Protein AF-A0AAD4QXR2-F1 (afdb_monomer)

pLDDT: mean 77.43, std 17.31, range [35.91, 97.06]

Secondary structure (DSSP, 8-state):
-----TTSS-SSS-HHHH-GGGSSSEEEEEEEEEEEEEEEEEEEEEESSTTSS-EEEEEEEEEEEEEEEEEE-TTS-EEEEEEEEEEEEEEEEEEEEETTSTT---EEEEEE--TTSPPPPPPS---HHHHHHHHHTS------THHHHHHHHHHHHHHHT-

Structure (mmCIF, N/CA/C/O backbone):
data_AF-A0AAD4QXR2-F1
#
_entry.id   AF-A0AAD4QXR2-F1
#
loop_
_atom_site.group_PDB
_atom_site.id
_atom_site.type_symbol
_atom_site.label_atom_id
_atom_site.label_alt_id
_atom_site.label_comp_id
_atom_site.label_asym_id
_atom_site.label_entity_id
_atom_site.label_seq_id
_atom_site.pdbx_PDB_ins_code
_atom_site.Cartn_x
_atom_site.Cartn_y
_atom_site.Cartn_z
_atom_site.occupancy
_atom_site.B_iso_or_equiv
_atom_site.auth_seq_id
_atom_site.auth_comp_id
_atom_site.auth_asym_id
_atom_site.auth_atom_id
_atom_site.pdbx_PDB_model_num
ATOM 1 N N . MET A 1 1 ? -0.712 -12.892 18.707 1.00 38.28 1 MET A N 1
ATOM 2 C CA . MET A 1 1 ? -0.599 -11.500 18.218 1.00 38.28 1 MET A CA 1
ATOM 3 C C . MET A 1 1 ? 0.866 -11.083 18.188 1.00 38.28 1 MET A C 1
ATOM 5 O O . MET A 1 1 ? 1.497 -11.043 19.238 1.00 38.28 1 MET A O 1
ATOM 9 N N . LYS A 1 2 ? 1.442 -10.831 17.005 1.00 35.91 2 LYS A N 1
ATOM 10 C CA . LYS A 1 2 ? 2.807 -10.289 16.890 1.00 35.91 2 LYS A CA 1
ATOM 11 C C . LYS A 1 2 ? 2.723 -8.762 16.909 1.00 35.91 2 LYS A C 1
ATOM 13 O O . LYS A 1 2 ? 2.326 -8.159 15.920 1.00 35.91 2 LYS A O 1
ATOM 18 N N . ARG A 1 3 ? 3.094 -8.134 18.029 1.00 41.75 3 ARG A N 1
ATOM 19 C CA . ARG A 1 3 ? 3.330 -6.684 18.079 1.00 41.75 3 ARG A CA 1
ATOM 20 C C . ARG A 1 3 ? 4.619 -6.395 17.323 1.00 41.75 3 ARG A C 1
ATOM 22 O O . ARG A 1 3 ? 5.705 -6.609 17.855 1.00 41.75 3 ARG A O 1
ATOM 29 N N . ILE A 1 4 ? 4.502 -5.949 16.080 1.00 47.53 4 ILE A N 1
ATOM 30 C CA . ILE A 1 4 ? 5.667 -5.545 15.298 1.00 47.53 4 ILE A CA 1
A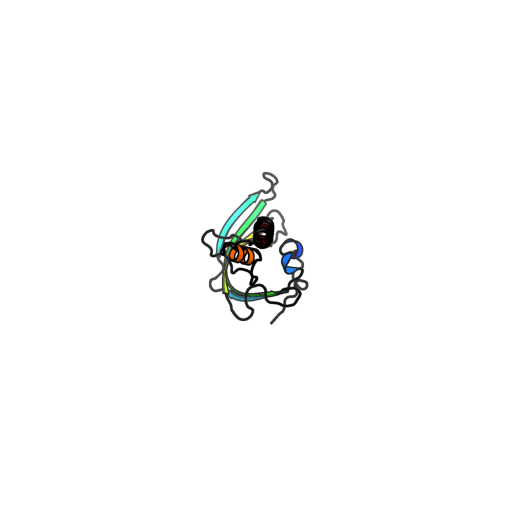TOM 31 C C . ILE A 1 4 ? 6.138 -4.205 15.863 1.00 47.53 4 ILE A C 1
ATOM 33 O O . ILE A 1 4 ? 5.584 -3.151 15.560 1.00 47.53 4 ILE A O 1
ATOM 37 N N . LYS A 1 5 ? 7.168 -4.231 16.713 1.00 43.41 5 LYS A N 1
ATOM 38 C CA . LYS A 1 5 ? 7.972 -3.029 16.933 1.00 43.41 5 LYS A CA 1
ATOM 39 C C . LYS A 1 5 ? 8.745 -2.804 15.640 1.00 43.41 5 LYS A C 1
ATOM 41 O O . LYS A 1 5 ? 9.495 -3.680 15.226 1.00 43.41 5 LYS A O 1
ATOM 46 N N . ALA A 1 6 ? 8.583 -1.630 15.035 1.00 46.25 6 ALA A N 1
ATOM 47 C CA . ALA A 1 6 ? 9.176 -1.207 13.759 1.00 46.25 6 ALA A CA 1
ATOM 48 C C . ALA A 1 6 ? 10.695 -1.467 13.585 1.00 46.25 6 ALA A C 1
ATOM 50 O O . ALA A 1 6 ? 11.220 -1.301 12.491 1.00 46.25 6 ALA A O 1
ATOM 51 N N . LYS A 1 7 ? 11.413 -1.868 14.642 1.00 42.94 7 LYS A N 1
ATOM 52 C CA . LYS A 1 7 ? 12.858 -2.113 14.643 1.00 42.94 7 LYS A CA 1
ATOM 53 C C . LYS A 1 7 ? 13.276 -3.541 14.269 1.00 42.94 7 LYS A C 1
ATOM 55 O O . LYS A 1 7 ? 14.409 -3.713 13.836 1.00 42.94 7 LYS A O 1
ATOM 60 N N . GLU A 1 8 ? 12.412 -4.547 14.393 1.00 41.16 8 GLU A N 1
ATOM 61 C CA . GLU A 1 8 ? 12.764 -5.942 14.073 1.00 41.16 8 GLU A CA 1
ATOM 62 C C . GLU A 1 8 ? 12.051 -6.400 12.794 1.00 41.16 8 GLU A C 1
ATOM 64 O O . GLU A 1 8 ? 10.870 -6.735 12.809 1.00 41.16 8 GLU A O 1
ATOM 69 N N . GLY A 1 9 ? 12.775 -6.400 11.668 1.00 41.72 9 GLY A N 1
ATOM 70 C CA . GLY A 1 9 ? 12.351 -7.068 10.426 1.00 41.72 9 GLY A CA 1
ATOM 71 C C . GLY A 1 9 ? 12.275 -6.195 9.170 1.00 41.72 9 GLY A C 1
ATOM 72 O O . GLY A 1 9 ? 12.198 -6.734 8.072 1.00 41.72 9 GLY A O 1
ATOM 73 N N . TYR A 1 10 ? 12.360 -4.869 9.296 1.00 50.88 10 TYR A N 1
ATOM 74 C CA . TYR A 1 10 ? 12.301 -3.930 8.169 1.00 50.88 10 TYR A CA 1
ATOM 75 C C . TYR A 1 10 ? 13.647 -3.219 7.971 1.00 50.88 10 TYR A C 1
ATOM 77 O O . TYR A 1 10 ? 13.745 -2.010 8.131 1.00 50.88 10 TYR A O 1
ATOM 85 N N . GLN A 1 11 ? 14.711 -3.960 7.646 1.00 47.38 11 GLN A N 1
ATOM 86 C CA . GLN A 1 11 ? 16.012 -3.338 7.336 1.00 47.38 11 GLN A CA 1
ATOM 87 C C . GLN A 1 11 ? 16.019 -2.593 5.986 1.00 47.38 11 GLN A C 1
ATOM 89 O O . GLN A 1 11 ? 16.864 -1.731 5.783 1.00 47.38 11 GLN A O 1
ATOM 94 N N . ASP A 1 12 ? 15.060 -2.878 5.097 1.00 47.19 12 ASP A N 1
ATOM 95 C CA . ASP A 1 12 ? 15.005 -2.321 3.732 1.00 47.19 12 ASP A CA 1
ATOM 96 C C . ASP A 1 12 ? 13.944 -1.214 3.555 1.00 47.19 12 ASP A C 1
ATOM 98 O O . ASP A 1 12 ? 13.939 -0.475 2.568 1.00 47.19 12 ASP A O 1
ATOM 102 N N . PHE A 1 13 ? 13.034 -1.067 4.524 1.00 54.00 13 PHE A N 1
ATOM 103 C CA . PHE A 1 13 ? 12.113 0.064 4.581 1.00 54.00 13 PHE A CA 1
ATOM 104 C C . PHE A 1 13 ? 12.697 1.092 5.538 1.00 54.00 13 PHE A C 1
ATOM 106 O O . PHE A 1 13 ? 12.634 0.918 6.752 1.00 54.00 13 PHE A O 1
ATOM 113 N N . ASP A 1 14 ? 13.226 2.189 4.999 1.00 54.72 14 ASP A N 1
ATOM 114 C CA . ASP A 1 14 ? 13.533 3.381 5.789 1.00 54.72 14 ASP A CA 1
ATOM 115 C C . ASP A 1 14 ? 12.215 4.000 6.295 1.00 54.72 14 ASP A C 1
ATOM 117 O O . ASP A 1 14 ? 11.654 4.943 5.723 1.00 54.72 14 ASP A O 1
ATOM 121 N N . LEU A 1 15 ? 11.666 3.383 7.344 1.00 53.41 15 LEU A N 1
ATOM 122 C CA . LEU A 1 15 ? 10.424 3.766 8.010 1.00 53.41 15 LEU A CA 1
ATOM 123 C C . LEU A 1 15 ? 10.515 5.198 8.534 1.00 53.41 15 LEU A C 1
ATOM 125 O O . LEU A 1 15 ? 9.509 5.897 8.552 1.00 53.41 15 LEU A O 1
ATOM 129 N N . LYS A 1 16 ? 11.721 5.664 8.876 1.00 53.00 16 LYS A N 1
ATOM 130 C CA . LYS A 1 16 ? 11.965 7.027 9.346 1.00 53.00 16 LYS A CA 1
ATOM 131 C C . LYS A 1 16 ? 11.729 8.056 8.243 1.00 53.00 16 LYS A C 1
ATOM 133 O O . LYS A 1 16 ? 11.100 9.081 8.489 1.00 53.00 16 LYS A O 1
ATOM 138 N N . LYS A 1 17 ? 12.183 7.773 7.019 1.00 60.81 17 LYS A N 1
ATOM 139 C CA . LYS A 1 17 ? 11.943 8.649 5.862 1.00 60.81 17 LYS A CA 1
ATOM 140 C C . LYS A 1 17 ? 10.503 8.580 5.356 1.00 60.81 17 LYS A C 1
ATOM 142 O O . LYS A 1 17 ? 9.970 9.592 4.913 1.00 60.81 17 LYS A O 1
ATOM 147 N N . ARG A 1 18 ? 9.885 7.394 5.372 1.00 58.84 18 ARG A N 1
ATOM 148 C CA . ARG A 1 18 ? 8.555 7.187 4.768 1.00 58.84 18 ARG A CA 1
ATOM 149 C C . ARG A 1 18 ? 7.382 7.428 5.727 1.00 58.84 18 ARG A C 1
ATOM 151 O O . ARG A 1 18 ? 6.308 7.774 5.253 1.00 58.84 18 ARG A O 1
ATOM 158 N N . TRP A 1 19 ? 7.569 7.240 7.033 1.00 63.81 19 TRP A N 1
ATOM 159 C CA . TRP A 1 19 ? 6.511 7.301 8.051 1.00 63.81 19 TRP A CA 1
ATOM 160 C C . TRP A 1 19 ? 7.016 7.947 9.357 1.00 63.81 19 TRP A C 1
ATOM 162 O O . TRP A 1 19 ? 7.055 7.286 10.400 1.00 63.81 19 TRP A O 1
ATOM 172 N N . PRO A 1 20 ? 7.386 9.243 9.332 1.00 64.94 20 PRO A N 1
ATOM 173 C CA . PRO A 1 20 ? 7.906 9.942 10.512 1.00 64.94 20 PRO A CA 1
ATOM 174 C C . PRO A 1 20 ? 6.914 9.939 11.689 1.00 64.94 20 PRO A C 1
ATOM 176 O O . PRO A 1 20 ? 7.317 9.884 12.848 1.00 64.94 20 PRO A O 1
ATOM 179 N N . ASP A 1 21 ? 5.609 9.895 11.407 1.00 58.44 21 ASP A N 1
ATOM 180 C CA . ASP A 1 21 ? 4.549 9.871 12.425 1.00 58.44 21 ASP A CA 1
ATOM 181 C C . ASP A 1 21 ? 4.542 8.587 13.274 1.00 58.44 21 ASP A C 1
ATOM 183 O O . ASP A 1 21 ? 4.030 8.575 14.395 1.00 58.44 21 ASP A O 1
ATOM 187 N N . VAL A 1 22 ? 5.137 7.504 12.767 1.00 64.25 22 VAL A N 1
ATOM 188 C CA . VAL A 1 22 ? 5.235 6.212 13.463 1.00 64.25 22 VAL A CA 1
ATOM 189 C C . VAL A 1 22 ? 6.480 6.143 14.354 1.00 64.25 22 VAL A C 1
ATOM 191 O O . VAL A 1 22 ? 6.557 5.273 15.214 1.00 64.25 22 VAL A O 1
ATOM 194 N N . GLU A 1 23 ? 7.430 7.079 14.230 1.00 68.38 23 GLU A N 1
ATOM 195 C CA . GLU A 1 23 ? 8.667 7.085 15.033 1.00 68.38 23 GLU A CA 1
ATOM 196 C C . GLU A 1 23 ? 8.376 7.153 16.540 1.00 68.38 23 GLU A C 1
ATOM 198 O O . GLU A 1 23 ? 9.063 6.538 17.355 1.00 68.38 23 GLU A O 1
ATOM 203 N N . ASN A 1 24 ? 7.319 7.879 16.897 1.00 73.94 24 ASN A N 1
ATOM 204 C CA . ASN A 1 24 ? 6.880 8.083 18.270 1.00 73.94 24 ASN A CA 1
ATOM 205 C C . ASN A 1 24 ? 5.665 7.209 18.641 1.00 73.94 24 ASN A C 1
ATOM 207 O O . ASN A 1 24 ? 5.360 7.040 19.817 1.00 73.94 24 ASN A O 1
ATOM 211 N N . GLY A 1 25 ? 4.949 6.664 17.662 1.00 77.81 25 GLY A N 1
ATOM 212 C CA . GLY A 1 25 ? 3.745 5.869 17.889 1.00 77.81 25 GLY A CA 1
ATOM 213 C C . GLY A 1 25 ? 4.007 4.366 17.925 1.00 77.81 25 GLY A C 1
ATOM 214 O O . GLY A 1 25 ? 5.101 3.882 17.648 1.00 77.81 25 GLY A O 1
ATOM 215 N N . THR A 1 26 ? 2.966 3.599 18.237 1.00 83.12 26 THR A N 1
ATOM 216 C CA . THR A 1 26 ? 2.944 2.154 17.959 1.00 83.12 26 THR A CA 1
ATOM 217 C C . THR A 1 26 ? 1.882 1.883 16.908 1.00 83.12 26 THR A C 1
ATOM 219 O O . THR A 1 26 ? 0.753 2.342 17.045 1.00 83.12 26 THR A O 1
ATOM 222 N N . VAL A 1 27 ? 2.230 1.128 15.868 1.00 86.31 27 VAL A N 1
ATOM 223 C CA . VAL A 1 27 ? 1.277 0.686 14.846 1.00 86.31 27 VAL A CA 1
ATOM 224 C C . VAL A 1 27 ? 1.096 -0.814 14.980 1.00 86.31 27 VAL A C 1
ATOM 226 O O . VAL A 1 27 ? 2.064 -1.574 14.941 1.00 86.31 27 VAL A O 1
ATOM 229 N N . VAL A 1 28 ? -0.152 -1.233 15.136 1.00 86.88 28 VAL A N 1
ATOM 230 C CA . VAL A 1 28 ? -0.559 -2.631 15.072 1.00 86.88 28 VAL A CA 1
ATOM 231 C C . VAL A 1 28 ? -1.338 -2.793 13.778 1.00 86.88 28 VAL A C 1
ATOM 233 O O . VAL A 1 28 ? -2.378 -2.167 13.589 1.00 86.88 28 VAL A O 1
ATOM 236 N N . CYS A 1 29 ? -0.796 -3.592 12.867 1.00 87.94 29 CYS A N 1
ATOM 237 C CA . CYS A 1 29 ? -1.445 -3.938 11.614 1.00 87.94 29 CYS A CA 1
ATOM 238 C C . CYS A 1 29 ? -1.446 -5.457 11.474 1.00 87.94 29 CYS A C 1
ATOM 240 O O . CYS A 1 29 ? -0.403 -6.098 11.624 1.00 87.94 29 CYS A O 1
ATOM 242 N N . GLU A 1 30 ? -2.614 -6.019 11.193 1.00 91.25 30 GLU A N 1
ATOM 243 C CA . GLU A 1 30 ? -2.793 -7.442 10.948 1.00 91.25 30 GLU A CA 1
ATOM 244 C C . GLU A 1 30 ? -3.572 -7.638 9.647 1.00 91.25 30 GLU A C 1
ATOM 246 O O . GLU A 1 30 ? -4.691 -7.148 9.481 1.00 91.25 30 GLU A O 1
ATOM 251 N N . LEU A 1 31 ? -2.971 -8.380 8.718 1.00 91.75 31 LEU A N 1
ATOM 252 C CA . LEU A 1 31 ? -3.650 -8.848 7.518 1.00 91.75 31 LEU A CA 1
ATOM 253 C C . LEU A 1 31 ? -4.479 -10.083 7.877 1.00 91.75 31 LEU A C 1
ATOM 255 O O . LEU A 1 31 ? -3.918 -11.080 8.325 1.00 91.75 31 LEU A O 1
ATOM 259 N N . GLN A 1 32 ? -5.791 -10.021 7.653 1.00 93.44 32 GLN A N 1
ATOM 260 C CA . GLN A 1 32 ? -6.693 -11.145 7.907 1.00 93.44 32 GLN A CA 1
ATOM 261 C C . GLN A 1 32 ? -6.725 -12.084 6.701 1.00 93.44 32 GLN A C 1
ATOM 263 O O . GLN A 1 32 ? -6.203 -13.194 6.745 1.00 93.44 32 GLN A O 1
ATOM 268 N N . HIS A 1 33 ? -7.301 -11.624 5.591 1.00 93.88 33 HIS A N 1
ATOM 269 C CA . HIS A 1 33 ? -7.327 -12.373 4.340 1.00 93.88 33 HIS A CA 1
ATOM 270 C C . HIS A 1 33 ? -7.487 -11.435 3.139 1.00 93.88 33 HIS A C 1
ATOM 272 O O . HIS A 1 33 ? -7.876 -10.271 3.266 1.00 93.88 33 HIS A O 1
ATOM 278 N N . PHE A 1 34 ? -7.216 -11.959 1.946 1.00 95.44 34 PHE A N 1
ATOM 279 C CA . PHE A 1 34 ? -7.567 -11.297 0.694 1.00 95.44 34 PHE A CA 1
ATOM 280 C C . PHE A 1 34 ? -9.017 -11.621 0.340 1.00 95.44 34 PHE A C 1
ATOM 282 O O . PHE A 1 34 ? -9.441 -12.771 0.446 1.00 95.44 34 PHE A O 1
ATOM 289 N N . LYS A 1 35 ? -9.797 -10.606 -0.029 1.00 95.38 35 LYS A N 1
ATOM 290 C CA . LYS A 1 35 ? -11.188 -10.781 -0.469 1.00 95.38 35 LYS A CA 1
ATOM 291 C C . LYS A 1 35 ? -11.248 -11.155 -1.946 1.00 95.38 35 LYS A C 1
ATOM 293 O O . LYS A 1 35 ? -12.071 -11.966 -2.351 1.00 95.38 35 LYS A O 1
ATOM 298 N N . GLU A 1 36 ? -10.325 -10.605 -2.726 1.00 94.75 36 GLU A N 1
ATOM 299 C CA . GLU A 1 36 ? -10.118 -10.936 -4.130 1.00 94.75 36 GLU A CA 1
ATOM 300 C C . GLU A 1 36 ? -8.620 -11.165 -4.376 1.00 94.75 36 GLU A C 1
ATOM 302 O O . GLU A 1 36 ? -7.789 -10.530 -3.718 1.00 94.75 36 GLU A O 1
ATOM 307 N N . PRO A 1 37 ? -8.241 -12.040 -5.325 1.00 96.06 37 PRO A N 1
ATOM 308 C CA . PRO A 1 37 ? -6.843 -12.192 -5.699 1.00 96.06 37 PRO A CA 1
ATOM 309 C C . PRO A 1 37 ? -6.306 -10.877 -6.271 1.00 96.06 37 PRO A C 1
ATOM 311 O O . PRO A 1 37 ? -6.979 -10.213 -7.064 1.00 96.06 37 PRO A O 1
ATOM 314 N N . SER A 1 38 ? -5.083 -10.514 -5.885 1.00 96.25 38 SER A N 1
ATOM 315 C CA . SER A 1 38 ? -4.406 -9.315 -6.379 1.00 96.25 38 SER A CA 1
ATOM 316 C C . SER A 1 38 ? -4.248 -9.363 -7.898 1.00 96.25 38 SER A C 1
ATOM 318 O O . SER A 1 38 ? -3.836 -10.382 -8.454 1.00 96.25 38 SER A O 1
ATOM 320 N N . ARG A 1 39 ? -4.561 -8.257 -8.581 1.00 96.38 39 ARG A N 1
ATOM 321 C CA . ARG A 1 39 ? -4.512 -8.173 -10.052 1.00 96.38 39 ARG A CA 1
ATOM 322 C C . ARG A 1 39 ? -3.599 -7.050 -10.501 1.00 96.38 39 ARG A C 1
ATOM 324 O O . ARG A 1 39 ? -3.648 -5.950 -9.954 1.00 96.38 39 ARG A O 1
ATOM 331 N N . VAL A 1 40 ? -2.807 -7.310 -11.533 1.00 97.00 40 VAL A N 1
ATOM 332 C CA . VAL A 1 40 ? -2.041 -6.263 -12.211 1.00 97.00 40 VAL A CA 1
ATOM 333 C C . VAL A 1 40 ? -3.011 -5.392 -13.003 1.00 97.00 40 VAL A C 1
ATOM 335 O O . VAL A 1 40 ? -3.825 -5.900 -13.769 1.00 97.00 40 VAL A O 1
ATOM 338 N N . VAL A 1 41 ? -2.945 -4.083 -12.782 1.00 95.38 41 VAL A N 1
ATOM 339 C CA . VAL A 1 41 ? -3.801 -3.092 -13.449 1.00 95.38 41 VAL A CA 1
ATOM 340 C C . VAL A 1 41 ? -3.062 -2.450 -14.611 1.00 95.38 41 VAL A C 1
ATOM 342 O O . VAL A 1 41 ? -3.624 -2.265 -15.684 1.00 95.38 41 VAL A O 1
ATOM 345 N N . SER A 1 42 ? -1.802 -2.082 -14.391 1.00 95.31 42 SER A N 1
ATOM 346 C CA . SER A 1 42 ? -0.990 -1.395 -15.386 1.00 95.31 42 SER A CA 1
ATOM 347 C C . SER A 1 42 ? 0.480 -1.706 -15.164 1.00 95.31 42 SER A C 1
ATOM 349 O O . SER A 1 42 ? 0.939 -1.797 -14.023 1.00 95.31 42 SER A O 1
ATOM 351 N N . VAL A 1 43 ? 1.203 -1.841 -16.268 1.00 96.25 43 VAL A N 1
ATOM 352 C CA . VAL A 1 43 ? 2.656 -1.962 -16.305 1.00 96.25 43 VAL A CA 1
ATOM 353 C C . VAL A 1 43 ? 3.172 -0.824 -17.167 1.00 96.25 43 VAL A C 1
ATOM 355 O O . VAL A 1 43 ? 2.657 -0.591 -18.261 1.00 96.25 43 VAL A O 1
ATOM 358 N N . ARG A 1 44 ? 4.156 -0.090 -16.658 1.00 94.38 44 ARG A N 1
ATOM 359 C CA . ARG A 1 44 ? 4.797 1.023 -17.356 1.00 94.38 44 ARG A CA 1
ATOM 360 C C . ARG A 1 44 ? 6.301 0.859 -17.264 1.00 94.38 44 ARG A C 1
ATOM 362 O O . ARG A 1 44 ? 6.811 0.516 -16.203 1.00 94.38 44 ARG A O 1
ATOM 369 N N . CYS A 1 45 ? 6.989 1.142 -18.357 1.00 93.19 45 CYS A N 1
ATOM 370 C CA . CYS A 1 45 ? 8.441 1.204 -18.401 1.00 93.19 45 CYS A CA 1
ATOM 371 C C . CYS A 1 45 ? 8.836 2.559 -18.972 1.00 93.19 45 CYS A C 1
ATOM 373 O O . CYS A 1 45 ? 8.218 3.019 -19.935 1.00 93.19 45 CYS A O 1
ATOM 375 N N . TYR A 1 46 ? 9.819 3.206 -18.361 1.00 91.56 46 TYR A N 1
ATOM 376 C CA . TYR A 1 46 ? 10.352 4.474 -18.841 1.00 91.56 46 TYR A CA 1
ATOM 377 C C . TYR A 1 46 ? 11.809 4.638 -18.406 1.00 91.56 46 TYR A C 1
ATOM 379 O O . TYR A 1 46 ? 12.219 4.110 -17.373 1.00 91.56 46 TYR A O 1
ATOM 387 N N . ASP A 1 47 ? 12.575 5.384 -19.197 1.00 91.31 47 ASP A N 1
ATOM 388 C CA . ASP A 1 47 ? 13.956 5.751 -18.879 1.00 91.31 47 ASP A CA 1
ATOM 389 C C . ASP A 1 47 ? 13.959 7.004 -17.996 1.00 91.31 47 ASP A C 1
ATOM 391 O O . ASP A 1 47 ? 13.309 8.007 -18.322 1.00 91.31 47 ASP A O 1
ATOM 395 N N . MET A 1 48 ? 14.644 6.949 -16.852 1.00 83.75 48 MET A N 1
ATOM 396 C CA . MET A 1 48 ? 14.701 8.075 -15.919 1.00 83.75 48 MET A CA 1
ATOM 397 C C . MET A 1 48 ? 16.085 8.211 -15.282 1.00 83.75 48 MET A C 1
ATOM 399 O O . MET A 1 48 ? 16.466 7.377 -14.455 1.00 83.75 48 MET A O 1
ATOM 403 N N . PRO A 1 49 ? 16.824 9.300 -15.573 1.00 85.25 49 PRO A N 1
ATOM 404 C CA . PRO A 1 49 ? 16.515 10.397 -16.507 1.00 85.25 49 PRO A CA 1
ATOM 405 C C . PRO A 1 49 ? 16.496 9.971 -17.996 1.00 85.25 49 PRO A C 1
ATOM 407 O O . PRO A 1 49 ? 17.073 8.942 -18.332 1.00 85.25 49 PRO A O 1
ATOM 410 N N . PRO A 1 50 ? 15.860 10.742 -18.902 1.00 86.25 50 PRO A N 1
ATOM 411 C CA . PRO A 1 50 ? 15.747 10.364 -20.313 1.00 86.25 50 PRO A CA 1
ATOM 412 C C . PRO A 1 50 ? 17.114 10.206 -20.996 1.00 86.25 50 PRO A C 1
ATOM 414 O O . PRO A 1 50 ? 18.008 11.025 -20.778 1.00 86.25 50 PRO A O 1
ATOM 417 N N . ASN A 1 51 ? 17.242 9.204 -21.870 1.00 86.44 51 ASN A N 1
ATOM 418 C CA . ASN A 1 51 ? 18.462 8.835 -22.601 1.00 86.44 51 ASN A CA 1
ATOM 419 C C . ASN A 1 51 ? 19.646 8.448 -21.700 1.00 86.44 51 ASN A C 1
ATOM 421 O O . ASN A 1 51 ? 20.803 8.556 -22.111 1.00 86.44 51 ASN A O 1
ATOM 425 N N . SER A 1 52 ? 19.379 8.018 -20.469 1.00 87.62 52 SER A N 1
ATOM 426 C CA . SER A 1 52 ? 20.426 7.575 -19.547 1.00 87.62 52 SER A CA 1
ATOM 427 C C . SER A 1 52 ? 20.675 6.070 -19.620 1.00 87.62 52 SER A C 1
ATOM 429 O O . SER A 1 52 ? 21.686 5.597 -19.095 1.00 87.62 52 SER A O 1
ATOM 431 N N . GLY A 1 53 ? 19.771 5.328 -20.273 1.00 83.69 53 GLY A N 1
ATOM 432 C CA . GLY A 1 53 ? 19.806 3.870 -20.298 1.00 83.69 53 GLY A CA 1
ATOM 433 C C . GLY A 1 53 ? 19.551 3.276 -18.915 1.00 83.69 53 GLY A C 1
ATOM 434 O O . GLY A 1 53 ? 20.070 2.204 -18.613 1.00 83.69 53 GLY A O 1
ATOM 435 N N . LYS A 1 54 ? 18.810 3.991 -18.056 1.00 88.19 54 LYS A N 1
ATOM 436 C CA . LYS A 1 54 ? 18.392 3.568 -16.714 1.00 88.19 54 LYS A CA 1
ATOM 437 C C . LYS A 1 54 ? 16.890 3.353 -16.718 1.00 88.19 54 LYS A C 1
ATOM 439 O O . LYS A 1 54 ? 16.114 4.098 -16.118 1.00 88.19 54 LYS A O 1
ATOM 444 N N . ASP A 1 55 ? 16.497 2.289 -17.399 1.00 91.38 55 ASP A N 1
ATOM 445 C CA . ASP A 1 55 ? 15.109 1.888 -17.486 1.00 91.38 55 ASP A CA 1
ATOM 446 C C . ASP A 1 55 ? 14.581 1.431 -16.127 1.00 91.38 55 ASP A C 1
ATOM 448 O O . ASP A 1 55 ? 15.155 0.588 -15.418 1.00 91.38 55 ASP A O 1
ATOM 452 N N . ILE A 1 56 ? 13.428 1.992 -15.789 1.00 93.00 56 ILE A N 1
ATOM 453 C CA . ILE A 1 56 ? 12.661 1.670 -14.600 1.00 93.00 56 ILE A CA 1
ATOM 454 C C . ILE A 1 56 ? 11.332 1.073 -15.048 1.00 93.00 56 ILE A C 1
ATOM 456 O O . ILE A 1 56 ? 10.624 1.631 -15.889 1.00 93.00 56 ILE A O 1
ATOM 460 N N . ALA A 1 57 ? 10.979 -0.063 -14.452 1.00 94.75 57 ALA A N 1
ATOM 461 C CA . ALA A 1 57 ? 9.673 -0.678 -14.605 1.00 94.75 57 ALA A CA 1
ATOM 462 C C . ALA A 1 57 ? 8.824 -0.411 -13.363 1.00 94.75 57 ALA A C 1
ATOM 464 O O . ALA A 1 57 ? 9.247 -0.658 -12.231 1.00 94.75 57 ALA A O 1
ATOM 465 N N . GLN A 1 58 ? 7.598 0.045 -13.588 1.00 95.81 58 GLN A N 1
ATOM 466 C CA . GLN A 1 58 ? 6.586 0.243 -12.567 1.00 95.81 58 GLN A CA 1
ATOM 467 C C . GLN A 1 58 ? 5.372 -0.636 -12.845 1.00 95.81 58 GLN A C 1
ATOM 469 O O . GLN A 1 58 ? 4.823 -0.650 -13.948 1.00 95.81 58 GLN A O 1
ATOM 474 N N . VAL A 1 59 ? 4.918 -1.346 -11.818 1.00 96.81 59 VAL A N 1
ATOM 475 C CA . VAL A 1 59 ? 3.745 -2.219 -11.881 1.00 96.81 59 VAL A CA 1
ATOM 476 C C . VAL A 1 59 ? 2.751 -1.756 -10.836 1.00 96.81 59 VAL A C 1
ATOM 478 O O . VAL A 1 59 ? 3.044 -1.745 -9.643 1.00 96.81 59 VAL A O 1
ATOM 481 N N . THR A 1 60 ? 1.558 -1.381 -11.287 1.00 96.62 60 THR A N 1
ATOM 482 C CA . THR A 1 60 ? 0.440 -1.046 -10.405 1.00 96.62 60 THR A CA 1
ATOM 483 C C . THR A 1 60 ? -0.422 -2.282 -10.196 1.00 96.62 60 THR A C 1
ATOM 485 O O . THR A 1 60 ? -0.961 -2.845 -11.153 1.00 96.62 60 THR A O 1
ATOM 488 N N . VAL A 1 61 ? -0.576 -2.692 -8.942 1.00 97.06 61 VAL A N 1
ATOM 489 C CA . VAL A 1 61 ? -1.346 -3.863 -8.523 1.00 97.06 61 VAL A CA 1
ATOM 490 C C . VAL A 1 61 ? -2.542 -3.406 -7.699 1.00 97.06 61 VAL A C 1
ATOM 492 O O . VAL A 1 61 ? -2.394 -2.665 -6.729 1.00 97.06 61 VAL A O 1
ATOM 495 N N . ARG A 1 62 ? -3.734 -3.875 -8.068 1.00 95.56 62 ARG A N 1
ATOM 496 C CA . ARG A 1 62 ? -4.942 -3.750 -7.252 1.00 95.56 62 ARG A CA 1
ATOM 497 C C . ARG A 1 62 ? -4.942 -4.863 -6.215 1.00 95.56 62 ARG A C 1
ATOM 499 O O . ARG A 1 62 ? -4.945 -6.040 -6.577 1.00 95.56 62 ARG A O 1
ATOM 506 N N . MET A 1 63 ? -4.971 -4.478 -4.949 1.00 95.75 63 MET A N 1
ATOM 507 C CA . MET A 1 63 ? -5.065 -5.366 -3.797 1.00 95.75 63 MET A CA 1
ATOM 508 C C . MET A 1 63 ? -6.376 -5.096 -3.067 1.00 95.75 63 MET A C 1
ATOM 510 O O . MET A 1 63 ? -6.712 -3.946 -2.783 1.00 95.75 63 MET A O 1
ATOM 514 N N . HIS A 1 64 ? -7.126 -6.159 -2.785 1.00 95.44 64 HIS A N 1
ATOM 515 C CA . HIS A 1 64 ? -8.380 -6.083 -2.041 1.00 95.44 64 HIS A CA 1
ATOM 516 C C . HIS A 1 64 ? -8.306 -7.029 -0.848 1.00 95.44 64 HIS A C 1
ATOM 518 O O . HIS A 1 64 ? -8.421 -8.250 -0.986 1.00 95.44 64 HIS A O 1
ATOM 524 N N . SER A 1 65 ? -8.047 -6.461 0.323 1.00 95.62 65 SER A N 1
ATOM 525 C CA . SER A 1 65 ? -7.764 -7.219 1.539 1.00 95.62 65 SER A CA 1
ATOM 526 C C . SER A 1 65 ? -8.544 -6.693 2.724 1.00 95.62 65 SER A C 1
ATOM 528 O O . SER A 1 65 ? -8.784 -5.496 2.828 1.00 95.62 65 SER A O 1
ATOM 530 N N . VAL A 1 66 ? -8.849 -7.588 3.651 1.00 95.56 66 VAL A N 1
ATOM 531 C CA . VAL A 1 66 ? -9.412 -7.248 4.949 1.00 95.56 66 VAL A CA 1
ATOM 532 C C . VAL A 1 66 ? -8.260 -7.134 5.945 1.00 95.56 66 VAL A C 1
ATOM 534 O O . VAL A 1 66 ? -7.464 -8.067 6.096 1.00 95.56 66 VAL A O 1
ATOM 537 N N . GLN A 1 67 ? -8.140 -5.978 6.595 1.00 93.75 67 GLN A N 1
ATOM 538 C CA . GLN A 1 67 ? -7.034 -5.664 7.501 1.00 93.75 67 GLN A CA 1
ATOM 539 C C . GLN A 1 67 ? -7.554 -5.054 8.802 1.00 93.75 67 GLN A C 1
ATOM 541 O O . GLN A 1 67 ? -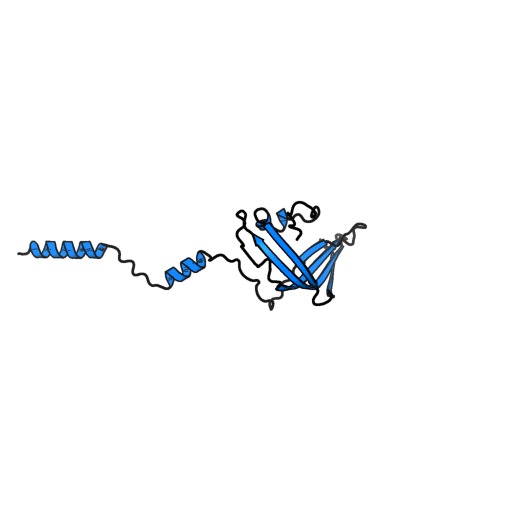8.545 -4.325 8.809 1.00 93.75 67 GLN A O 1
ATOM 546 N N . LYS A 1 68 ? -6.861 -5.331 9.903 1.00 92.75 68 LYS A N 1
ATOM 547 C CA . LYS A 1 68 ? -7.052 -4.651 11.187 1.00 92.75 68 LYS A CA 1
ATOM 548 C C . LYS A 1 68 ? -5.916 -3.661 11.376 1.00 92.75 68 LYS A C 1
ATOM 550 O O . LYS A 1 68 ? -4.755 -4.016 11.169 1.00 92.75 68 LYS A O 1
ATOM 555 N N . LEU A 1 69 ? -6.247 -2.428 11.746 1.00 90.81 69 LEU A N 1
ATOM 556 C CA . LEU A 1 69 ? -5.274 -1.356 11.923 1.00 90.81 69 LEU A CA 1
ATOM 557 C C . LEU A 1 69 ? -5.614 -0.558 13.175 1.00 90.81 69 LEU A C 1
ATOM 559 O O . LEU A 1 69 ? -6.695 0.021 13.266 1.00 90.81 69 LEU A O 1
ATOM 563 N N . ALA A 1 70 ? -4.646 -0.459 14.079 1.00 89.81 70 ALA A N 1
ATOM 564 C CA . ALA A 1 70 ? -4.703 0.401 15.247 1.00 89.81 70 ALA A CA 1
ATOM 565 C C . ALA A 1 70 ? -3.401 1.198 15.375 1.00 89.81 70 ALA A C 1
ATOM 567 O O . ALA A 1 70 ? -2.300 0.638 15.385 1.00 89.81 70 ALA A O 1
ATOM 568 N N . ILE A 1 71 ? -3.528 2.520 15.465 1.00 87.62 71 ILE A N 1
ATOM 569 C CA . ILE A 1 71 ? -2.403 3.436 15.674 1.00 87.62 71 ILE A CA 1
ATOM 570 C C . ILE A 1 71 ? -2.510 4.019 17.074 1.00 87.62 71 ILE A C 1
ATOM 572 O O . ILE A 1 71 ? -3.536 4.597 17.428 1.00 87.62 71 ILE A O 1
ATOM 576 N N . TYR A 1 72 ? -1.435 3.912 17.844 1.00 87.00 72 TYR A N 1
ATOM 577 C CA . TYR A 1 72 ? -1.340 4.411 19.209 1.00 87.00 72 TYR A CA 1
ATOM 578 C C . TYR A 1 72 ? -0.331 5.555 19.313 1.00 87.00 72 TYR A C 1
ATOM 580 O O . TYR A 1 72 ? 0.709 5.551 18.652 1.00 87.00 72 TYR A O 1
ATOM 588 N N . ASP A 1 73 ? -0.628 6.513 20.188 1.00 86.12 73 ASP A N 1
ATOM 589 C CA . ASP A 1 73 ? 0.287 7.580 20.603 1.00 86.12 73 ASP A CA 1
ATOM 590 C C . ASP A 1 73 ? 1.448 7.027 21.458 1.00 86.12 73 ASP A C 1
ATOM 592 O O . ASP A 1 73 ? 1.388 5.895 21.947 1.00 86.12 73 ASP A O 1
ATOM 596 N N . ARG A 1 74 ? 2.456 7.859 21.755 1.00 84.38 74 ARG A N 1
ATOM 597 C CA . ARG A 1 74 ? 3.546 7.572 22.715 1.00 84.38 74 ARG A CA 1
ATOM 598 C C . ARG A 1 74 ? 3.043 7.089 24.069 1.00 84.38 74 ARG A C 1
ATOM 600 O O . ARG A 1 74 ? 3.683 6.279 24.727 1.00 84.38 74 ARG A O 1
ATOM 607 N N . PHE A 1 75 ? 1.895 7.616 24.485 1.00 85.00 75 PHE A N 1
ATOM 608 C CA . PHE A 1 75 ? 1.259 7.308 25.763 1.00 85.00 75 PHE A CA 1
ATOM 609 C C . PHE A 1 75 ? 0.316 6.097 25.692 1.00 85.00 75 PHE A C 1
ATOM 611 O O . PHE A 1 75 ? -0.417 5.847 26.645 1.00 85.00 75 PHE A O 1
ATOM 618 N N . GLY A 1 76 ? 0.273 5.378 24.565 1.00 83.56 76 GLY A N 1
ATOM 619 C CA . GLY A 1 76 ? -0.575 4.197 24.384 1.00 83.56 76 GLY A CA 1
ATOM 620 C C . GLY A 1 76 ? -2.060 4.497 24.153 1.00 83.56 76 GLY A C 1
ATOM 621 O O . GLY A 1 76 ? -2.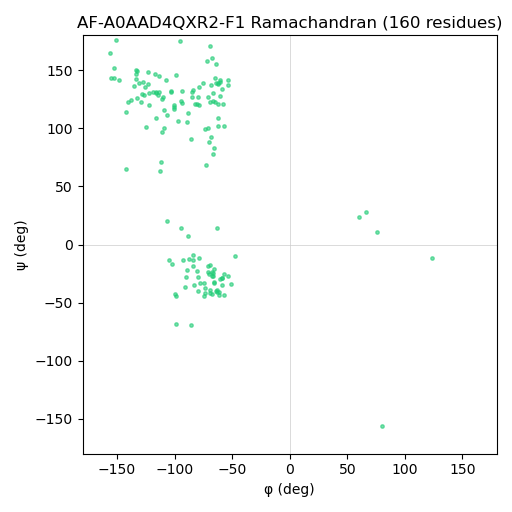877 3.584 24.190 1.00 83.56 76 GLY A O 1
ATOM 622 N N . ARG A 1 77 ? -2.436 5.758 23.909 1.00 87.00 77 ARG A N 1
ATOM 623 C CA . ARG A 1 77 ? -3.817 6.134 23.558 1.00 87.00 77 ARG A CA 1
ATOM 624 C C . ARG A 1 77 ? -4.087 5.820 22.091 1.00 87.00 77 ARG A C 1
ATOM 626 O O . ARG A 1 77 ? -3.258 6.156 21.248 1.00 87.00 77 ARG A O 1
ATOM 633 N N . LEU A 1 78 ? -5.239 5.227 21.792 1.00 86.88 78 LEU A N 1
ATOM 634 C CA . LEU A 1 78 ? -5.669 4.951 20.422 1.00 86.88 78 LEU A CA 1
ATOM 635 C C . LEU A 1 78 ? -5.932 6.270 19.677 1.00 86.88 78 LEU A C 1
ATOM 637 O O . LEU A 1 78 ? -6.706 7.107 20.138 1.00 86.88 78 LEU A O 1
ATOM 641 N N . LEU A 1 79 ? -5.259 6.459 18.546 1.00 86.31 79 LEU A N 1
ATOM 642 C CA . LEU A 1 79 ? -5.382 7.633 17.682 1.00 86.31 79 LEU A CA 1
ATOM 643 C C . LEU A 1 79 ? -6.287 7.362 16.483 1.00 86.31 79 LEU A C 1
ATOM 645 O O . LEU A 1 79 ? -7.085 8.219 16.108 1.00 86.31 79 LEU A O 1
ATOM 649 N N . LEU A 1 80 ? -6.135 6.195 15.859 1.00 86.38 80 LEU A N 1
ATOM 650 C CA . LEU A 1 80 ? -6.847 5.839 14.637 1.00 86.38 80 LEU A CA 1
ATOM 651 C C . LEU A 1 80 ? -7.115 4.336 14.585 1.00 86.38 80 LEU A C 1
ATOM 653 O O . LEU A 1 80 ? -6.233 3.539 14.912 1.00 86.38 80 LEU A O 1
ATOM 657 N N . GLY A 1 81 ? -8.298 3.984 14.085 1.00 88.06 81 GLY A N 1
ATOM 658 C CA . GLY A 1 81 ? -8.690 2.610 13.798 1.00 88.06 81 GLY A CA 1
ATOM 659 C C . GLY A 1 81 ? -9.137 1.834 15.034 1.00 88.06 81 GLY A C 1
ATOM 660 O O . GLY A 1 81 ? -9.605 2.421 16.005 1.00 88.06 81 GLY A O 1
ATOM 661 N N . SER A 1 82 ? -9.034 0.510 14.965 1.00 88.38 82 SER A N 1
ATOM 662 C CA . SER A 1 82 ? -9.440 -0.432 16.010 1.00 88.38 82 SER A CA 1
ATOM 663 C C . SER A 1 82 ? -8.639 -1.727 15.857 1.00 88.38 82 SER A C 1
ATOM 665 O O . SER A 1 82 ? -8.333 -2.142 14.738 1.00 88.38 82 SER A O 1
ATOM 667 N N . GLU A 1 83 ? -8.272 -2.355 16.975 1.00 88.00 83 GLU A N 1
ATOM 668 C CA . GLU A 1 83 ? -7.546 -3.636 16.972 1.00 88.00 83 GLU A CA 1
ATOM 669 C C . GLU A 1 83 ? -8.492 -4.820 16.722 1.00 88.00 83 GLU A C 1
ATOM 671 O O . GLU A 1 83 ? -8.094 -5.826 16.139 1.00 88.00 83 GLU A O 1
ATOM 676 N N . ASP A 1 84 ? -9.763 -4.691 17.099 1.00 89.75 84 ASP A N 1
ATOM 677 C CA . ASP A 1 84 ? -10.726 -5.788 17.009 1.00 89.75 84 ASP A CA 1
ATOM 678 C C . ASP A 1 84 ? -11.473 -5.800 15.677 1.00 89.75 84 ASP A C 1
ATOM 680 O O . ASP A 1 84 ? -11.728 -6.872 15.121 1.00 89.75 84 ASP A O 1
ATOM 684 N N . GLU A 1 85 ? -11.788 -4.616 15.147 1.00 91.75 85 GLU A N 1
ATOM 685 C CA . GLU A 1 85 ? -12.654 -4.453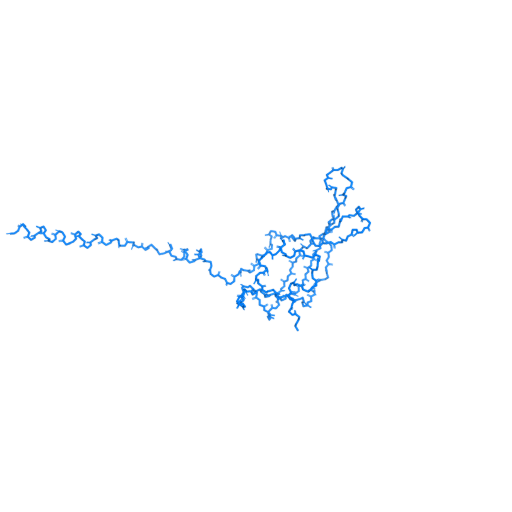 13.983 1.00 91.75 85 GLU A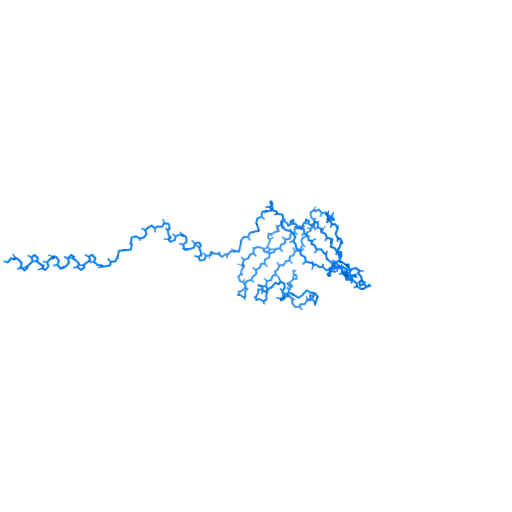 CA 1
ATOM 686 C C . GLU A 1 85 ? -11.857 -4.514 12.666 1.00 91.75 85 GLU A C 1
ATOM 688 O O . GLU A 1 85 ? -11.058 -3.616 12.378 1.00 91.75 85 GLU A O 1
ATOM 693 N N . PRO A 1 86 ? -12.061 -5.552 11.834 1.00 93.88 86 PRO A N 1
ATOM 694 C CA . PRO A 1 86 ? -11.443 -5.622 10.521 1.00 93.88 86 PRO A CA 1
ATOM 695 C C . PRO A 1 86 ? -12.140 -4.682 9.533 1.00 93.88 86 PRO A C 1
ATOM 697 O O . PRO A 1 86 ? -13.368 -4.618 9.473 1.00 93.88 86 PRO A O 1
ATOM 700 N N . LYS A 1 87 ? -11.353 -3.998 8.702 1.00 91.94 87 LYS A N 1
ATOM 701 C CA . LYS A 1 87 ? -11.850 -3.087 7.665 1.00 91.94 87 LYS A CA 1
ATOM 702 C C . LYS A 1 87 ? -11.462 -3.570 6.281 1.00 91.94 87 LYS A C 1
ATOM 704 O O . LYS A 1 87 ? -10.410 -4.178 6.080 1.00 91.94 87 LYS A O 1
ATOM 709 N N . ASP A 1 88 ? -12.348 -3.301 5.328 1.00 93.38 88 ASP A N 1
ATOM 710 C CA . ASP A 1 88 ? -12.110 -3.615 3.927 1.00 93.38 88 ASP A CA 1
ATOM 711 C C . ASP A 1 88 ? -11.192 -2.547 3.308 1.00 93.38 88 ASP A C 1
ATOM 713 O O . ASP A 1 88 ? -11.519 -1.357 3.296 1.00 93.38 88 ASP A O 1
ATOM 717 N N . CYS A 1 89 ? -10.033 -2.970 2.806 1.00 91.81 89 CYS A N 1
ATOM 718 C CA . CYS A 1 89 ? -9.003 -2.114 2.232 1.00 91.81 89 CYS A CA 1
ATOM 719 C C . CYS A 1 89 ? -8.835 -2.442 0.745 1.00 91.81 89 CYS A C 1
ATOM 721 O O . CYS A 1 89 ? -8.280 -3.482 0.375 1.00 91.81 89 CYS A O 1
ATOM 723 N N . LEU A 1 90 ? -9.287 -1.520 -0.108 1.00 93.00 90 LEU A N 1
ATOM 724 C CA . LEU A 1 90 ? -9.029 -1.544 -1.545 1.00 93.00 90 LEU A CA 1
ATOM 725 C C . LEU A 1 90 ? -7.895 -0.574 -1.882 1.00 93.00 90 LEU A C 1
ATOM 727 O O . LEU A 1 90 ? -8.020 0.640 -1.700 1.00 93.00 90 LEU A O 1
ATOM 731 N N . GLU A 1 91 ? -6.785 -1.104 -2.382 1.00 92.56 91 GLU A N 1
ATOM 732 C CA . GLU A 1 91 ? -5.549 -0.350 -2.566 1.00 92.56 91 GLU A CA 1
ATOM 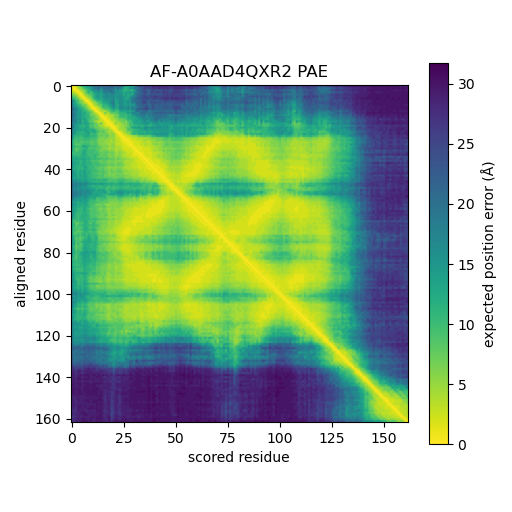733 C C . GLU A 1 91 ? -4.941 -0.595 -3.948 1.00 92.56 91 GLU A C 1
ATOM 735 O O . GLU A 1 91 ? -4.953 -1.711 -4.462 1.00 92.56 91 GLU A O 1
ATOM 740 N N . TYR A 1 92 ? -4.381 0.459 -4.542 1.00 95.06 92 TYR A N 1
ATOM 741 C CA . TYR A 1 92 ? -3.618 0.384 -5.784 1.00 95.06 92 TYR A CA 1
ATOM 742 C C . TYR A 1 92 ? -2.157 0.666 -5.459 1.00 95.06 92 TYR A C 1
ATOM 744 O O . TYR A 1 92 ? -1.755 1.818 -5.299 1.00 95.06 92 TYR A O 1
ATOM 752 N N . VAL A 1 93 ? -1.384 -0.399 -5.294 1.00 94.69 93 VAL A N 1
ATOM 753 C CA . VAL A 1 93 ? 0.019 -0.335 -4.886 1.00 94.69 93 VAL A CA 1
ATOM 754 C C . VAL A 1 93 ? 0.912 -0.325 -6.118 1.00 94.69 93 VAL A C 1
ATOM 756 O O . VAL A 1 93 ? 0.746 -1.153 -7.011 1.00 94.69 93 VAL A O 1
ATOM 759 N N . VAL A 1 94 ? 1.869 0.596 -6.157 1.00 95.25 94 VAL A N 1
ATOM 760 C CA . VAL A 1 94 ? 2.881 0.694 -7.207 1.00 95.25 94 VAL A CA 1
ATOM 761 C C . VAL A 1 94 ? 4.172 0.074 -6.701 1.00 95.25 94 VAL A C 1
ATOM 763 O O . VAL A 1 94 ? 4.758 0.525 -5.714 1.00 95.25 94 VAL A O 1
ATOM 766 N N . PHE A 1 95 ? 4.627 -0.954 -7.404 1.00 95.12 95 PHE A N 1
ATOM 767 C CA . PHE A 1 95 ? 5.961 -1.505 -7.241 1.00 95.12 95 PHE A CA 1
ATOM 768 C C . PHE A 1 95 ? 6.876 -0.965 -8.326 1.00 95.12 95 PHE A C 1
ATOM 770 O O . PHE A 1 95 ? 6.449 -0.773 -9.463 1.00 95.12 95 PHE A O 1
ATOM 777 N N . GLU A 1 96 ? 8.136 -0.761 -7.974 1.00 93.38 96 GLU A N 1
ATOM 778 C CA . GLU A 1 96 ? 9.162 -0.273 -8.883 1.00 93.38 96 GLU A CA 1
ATOM 779 C C . GLU A 1 96 ? 10.379 -1.191 -8.860 1.00 93.38 96 GLU A C 1
ATOM 781 O O . GLU A 1 96 ? 10.806 -1.658 -7.797 1.00 93.38 96 GLU A O 1
ATOM 786 N N . ASN A 1 97 ? 10.949 -1.423 -10.039 1.00 93.31 97 ASN A N 1
ATOM 787 C CA . ASN A 1 97 ? 12.216 -2.110 -10.213 1.00 93.31 97 ASN A CA 1
ATOM 788 C C . ASN A 1 97 ? 13.089 -1.369 -11.235 1.00 93.31 97 ASN A C 1
ATOM 790 O O . ASN A 1 97 ? 12.616 -0.959 -12.292 1.00 93.31 97 ASN A O 1
ATOM 794 N N . HIS A 1 98 ? 14.375 -1.230 -10.925 1.00 91.88 98 HIS A N 1
ATOM 795 C CA . HIS A 1 98 ? 15.375 -0.725 -11.858 1.00 91.88 98 HIS A CA 1
ATOM 796 C C . HIS A 1 98 ? 15.893 -1.898 -12.696 1.00 91.88 98 HIS A C 1
ATOM 798 O O . HIS A 1 98 ? 16.832 -2.594 -12.296 1.00 91.88 98 HIS A O 1
ATOM 804 N N . ILE A 1 99 ? 15.242 -2.139 -13.833 1.00 90.88 99 ILE A N 1
ATOM 805 C CA . ILE A 1 99 ? 15.404 -3.361 -14.637 1.00 90.88 99 ILE A CA 1
ATOM 806 C C . ILE A 1 99 ? 16.768 -3.469 -15.322 1.00 90.88 99 ILE A C 1
ATOM 808 O O . ILE A 1 99 ? 17.184 -4.562 -15.689 1.00 90.88 99 ILE A O 1
ATOM 812 N N . VAL A 1 100 ? 17.493 -2.356 -15.433 1.00 90.31 100 VAL A N 1
ATOM 813 C CA . VAL A 1 100 ? 18.867 -2.327 -15.960 1.00 90.31 100 VAL A CA 1
ATOM 814 C C . VAL A 1 100 ? 19.857 -2.988 -15.003 1.00 90.31 100 VAL A C 1
ATOM 816 O O . VAL A 1 100 ? 20.902 -3.483 -15.417 1.00 90.31 100 VAL A O 1
ATOM 819 N N . SER A 1 101 ? 19.541 -3.019 -13.707 1.00 87.75 101 SER A N 1
ATOM 820 C CA . SER A 1 101 ? 20.382 -3.713 -12.736 1.00 87.75 101 SER A CA 1
ATOM 821 C C . SER A 1 101 ? 20.101 -5.212 -12.777 1.00 87.75 101 SER A C 1
ATOM 823 O O . SER A 1 101 ? 18.969 -5.637 -12.556 1.00 87.75 101 SER A O 1
ATOM 825 N N . THR A 1 102 ? 21.145 -6.028 -12.935 1.00 88.19 102 THR A N 1
ATOM 826 C CA . THR A 1 102 ? 21.058 -7.498 -12.842 1.00 88.19 102 THR A CA 1
ATOM 827 C C . THR A 1 102 ? 20.496 -7.971 -11.495 1.00 88.19 102 THR A C 1
ATOM 829 O O . THR A 1 102 ? 19.902 -9.041 -11.407 1.00 88.19 102 THR A O 1
ATOM 832 N N . TYR A 1 103 ? 20.646 -7.159 -10.444 1.00 89.00 103 TYR A N 1
ATOM 833 C CA . TYR A 1 103 ? 20.149 -7.434 -9.092 1.00 89.00 103 TYR A CA 1
ATOM 834 C C . TYR A 1 103 ? 18.928 -6.581 -8.727 1.00 89.00 103 TYR A C 1
ATOM 836 O O . TYR A 1 103 ? 18.640 -6.379 -7.543 1.00 89.00 103 TYR A O 1
ATOM 844 N N . GLY A 1 104 ? 18.228 -6.038 -9.726 1.00 83.50 104 GLY A N 1
ATOM 845 C CA . GLY A 1 104 ? 17.030 -5.234 -9.529 1.00 83.50 104 GLY A CA 1
ATOM 846 C C . GLY A 1 104 ? 15.952 -6.009 -8.771 1.00 83.50 104 GLY A C 1
ATOM 847 O O . GLY A 1 104 ? 15.485 -7.059 -9.216 1.00 83.50 104 GLY A O 1
ATOM 848 N N . LYS A 1 105 ? 15.535 -5.482 -7.617 1.00 90.62 105 LYS A N 1
ATOM 849 C CA . LYS A 1 105 ? 14.444 -6.036 -6.808 1.00 90.62 105 LYS A CA 1
ATOM 850 C C . LYS A 1 105 ? 13.215 -5.147 -6.914 1.00 90.62 105 LYS A C 1
ATOM 852 O O . LYS A 1 105 ? 13.322 -3.920 -6.879 1.00 90.62 105 LYS A O 1
ATOM 857 N N . TRP A 1 106 ? 12.045 -5.778 -6.963 1.00 92.06 106 TRP A N 1
ATOM 858 C CA . TRP A 1 106 ? 10.773 -5.083 -6.818 1.00 92.06 106 TRP A CA 1
ATOM 859 C C . TRP A 1 106 ? 10.662 -4.500 -5.416 1.00 92.06 106 TRP A C 1
ATOM 861 O O . TRP A 1 106 ? 10.752 -5.220 -4.421 1.00 92.06 106 TRP A O 1
ATOM 871 N N . ARG A 1 107 ? 10.466 -3.187 -5.341 1.00 90.94 107 ARG A N 1
ATOM 872 C CA . ARG A 1 107 ? 10.289 -2.457 -4.085 1.00 90.94 107 ARG A CA 1
ATOM 873 C C . ARG A 1 107 ? 8.967 -1.717 -4.115 1.00 90.94 107 ARG A C 1
ATOM 875 O O . ARG A 1 107 ? 8.519 -1.275 -5.169 1.00 90.94 107 ARG A O 1
ATOM 882 N N . PHE A 1 108 ? 8.354 -1.560 -2.948 1.00 90.06 108 PHE A N 1
ATOM 883 C CA . PHE A 1 108 ? 7.203 -0.679 -2.807 1.00 90.06 108 PHE A CA 1
ATOM 884 C C . PHE A 1 108 ? 7.628 0.762 -3.128 1.00 90.06 108 PHE A C 1
ATOM 886 O O . PHE A 1 108 ? 8.539 1.315 -2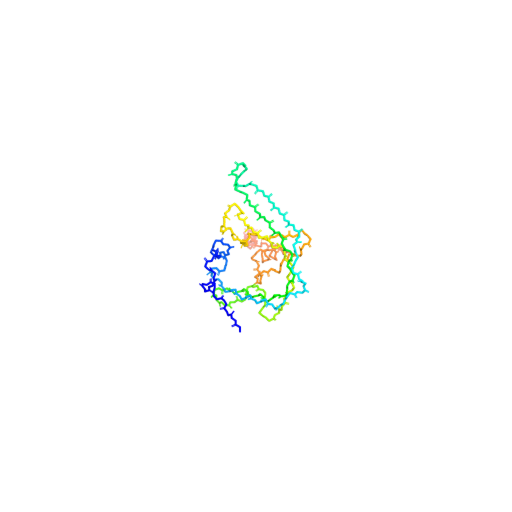.494 1.00 90.06 108 PHE A O 1
ATOM 893 N N . HIS A 1 109 ? 6.982 1.362 -4.120 1.00 90.19 109 HIS A N 1
ATOM 894 C CA . HIS A 1 109 ? 7.260 2.724 -4.553 1.00 90.19 109 HIS A CA 1
ATOM 895 C C . HIS A 1 109 ? 6.240 3.672 -3.939 1.00 90.19 109 HIS A C 1
ATOM 897 O O . HIS A 1 109 ? 6.590 4.423 -3.028 1.00 90.19 109 HIS A O 1
ATOM 903 N N . ASP A 1 110 ? 4.984 3.560 -4.367 1.00 90.50 110 ASP A N 1
ATOM 904 C CA . ASP A 1 110 ? 3.919 4.485 -3.992 1.00 90.50 110 ASP A CA 1
ATOM 905 C C . ASP A 1 110 ? 2.542 3.802 -3.981 1.00 90.50 110 ASP A C 1
ATOM 907 O O . ASP A 1 110 ? 2.399 2.626 -4.333 1.00 90.50 110 ASP A O 1
ATOM 911 N N . LYS A 1 111 ? 1.510 4.536 -3.568 1.00 90.62 111 LYS A N 1
ATOM 912 C CA . LYS A 1 111 ? 0.115 4.112 -3.581 1.00 90.62 111 LYS A CA 1
ATOM 913 C C . LYS A 1 111 ? -0.746 5.132 -4.319 1.00 90.62 111 LYS A C 1
ATOM 915 O O . LYS A 1 111 ? -0.779 6.309 -3.977 1.00 90.62 111 LYS A O 1
ATOM 920 N N . VAL A 1 112 ? -1.528 4.649 -5.278 1.00 91.75 112 VAL A N 1
ATOM 921 C CA . VAL A 1 112 ? -2.467 5.472 -6.044 1.00 91.75 112 VAL A CA 1
ATOM 922 C C . VAL A 1 112 ? -3.791 5.595 -5.290 1.00 91.75 112 VAL A C 1
ATOM 924 O O . VAL A 1 112 ? -4.378 4.594 -4.868 1.00 91.75 112 VAL A O 1
ATOM 927 N N . TYR A 1 113 ? -4.286 6.828 -5.162 1.00 90.06 113 TYR A N 1
ATOM 928 C CA . TYR A 1 113 ? -5.596 7.138 -4.591 1.00 90.06 113 TYR A CA 1
ATOM 929 C C . TYR A 1 113 ? -6.567 7.559 -5.700 1.00 90.06 113 TYR A C 1
ATOM 931 O O . TYR A 1 113 ? -6.383 8.619 -6.300 1.00 90.06 113 TYR A O 1
ATOM 939 N N . PRO A 1 114 ? -7.596 6.749 -6.007 1.00 88.69 114 PRO A N 1
ATOM 940 C CA . PRO A 1 114 ? -8.615 7.153 -6.961 1.00 88.69 114 PRO A CA 1
ATOM 941 C C . PRO A 1 114 ? -9.411 8.346 -6.426 1.00 88.69 114 PRO A C 1
ATOM 943 O O . PRO A 1 114 ? -9.758 8.382 -5.251 1.00 88.69 114 PRO A O 1
ATOM 946 N N . HIS A 1 115 ? -9.794 9.268 -7.308 1.00 88.69 115 HIS A N 1
ATOM 947 C CA . HIS A 1 115 ? -10.606 10.438 -6.949 1.00 88.69 115 HIS A CA 1
ATOM 948 C C . HIS A 1 115 ? -11.982 10.065 -6.371 1.00 88.69 115 HIS A C 1
ATOM 950 O O . HIS A 1 115 ? -12.529 10.792 -5.552 1.00 88.69 115 HIS A O 1
ATOM 956 N N . TRP A 1 116 ? -12.540 8.923 -6.788 1.00 88.31 116 TRP A N 1
ATOM 957 C CA . TRP A 1 116 ? -13.817 8.398 -6.294 1.00 88.31 116 TRP A CA 1
ATOM 958 C C . TRP A 1 116 ? -13.686 7.605 -4.987 1.00 88.31 116 TRP A C 1
ATOM 960 O O . TRP A 1 116 ? -14.699 7.218 -4.401 1.00 88.31 116 TRP A O 1
ATOM 970 N N . ALA A 1 117 ? -12.462 7.310 -4.538 1.00 86.81 117 ALA A N 1
ATOM 971 C CA . ALA A 1 117 ? -12.266 6.573 -3.302 1.00 86.81 117 ALA A CA 1
ATOM 972 C C . ALA A 1 117 ? -12.699 7.433 -2.116 1.00 86.81 117 ALA A C 1
ATOM 974 O O . ALA A 1 117 ? -12.399 8.626 -2.040 1.00 86.81 117 ALA A O 1
ATOM 975 N N . ARG A 1 118 ? -13.400 6.812 -1.165 1.00 85.25 118 ARG A N 1
ATOM 976 C CA . ARG A 1 118 ? -13.808 7.513 0.050 1.00 85.25 118 ARG A CA 1
ATOM 977 C C . ARG A 1 118 ? -12.558 7.921 0.839 1.00 85.25 118 ARG A C 1
ATOM 979 O O . ARG A 1 118 ? -11.631 7.111 0.949 1.00 85.25 118 ARG A O 1
ATOM 986 N N . PRO A 1 119 ? -12.529 9.133 1.416 1.00 82.56 119 PRO A N 1
ATOM 987 C CA . PRO A 1 119 ? -11.498 9.501 2.373 1.00 82.56 119 PRO A CA 1
ATOM 988 C C . PRO A 1 119 ? -11.436 8.475 3.507 1.00 82.56 119 PRO A C 1
ATOM 990 O O . PRO A 1 119 ? -12.468 7.968 3.952 1.00 82.56 119 PRO A O 1
ATOM 993 N N . LYS A 1 120 ? -10.222 8.162 3.965 1.00 82.19 120 LYS A N 1
ATOM 994 C CA . LYS A 1 120 ? -10.037 7.303 5.138 1.00 82.19 120 LYS A CA 1
ATOM 995 C C . LYS A 1 120 ? -10.617 7.987 6.373 1.00 82.19 120 LYS A C 1
ATOM 997 O O . LYS A 1 120 ? -10.702 9.214 6.427 1.00 82.19 120 LYS A O 1
ATOM 1002 N N . GLU A 1 121 ? -10.977 7.183 7.366 1.00 78.12 121 GLU A N 1
ATOM 1003 C CA . GLU A 1 121 ? -11.409 7.698 8.662 1.00 78.12 121 GLU A CA 1
ATOM 1004 C C . GLU A 1 121 ? -10.370 8.656 9.247 1.00 78.12 121 GLU A C 1
ATOM 1006 O O . GLU A 1 121 ? -9.160 8.426 9.171 1.00 78.12 121 GLU A O 1
ATOM 1011 N N . GLY A 1 122 ? -10.870 9.761 9.796 1.00 74.19 122 GLY A N 1
ATOM 1012 C CA . GLY A 1 122 ? -10.044 10.752 10.463 1.00 74.19 122 GLY A CA 1
ATOM 1013 C C . GLY A 1 122 ? -9.525 10.241 11.804 1.00 74.19 122 GLY A C 1
ATOM 1014 O O . GLY A 1 122 ? -10.099 9.348 12.424 1.00 74.19 122 GLY A O 1
ATOM 1015 N N . VAL A 1 123 ? -8.437 10.852 12.268 1.00 76.38 123 VAL A N 1
ATOM 1016 C CA . VAL A 1 123 ? -7.907 10.629 13.617 1.00 76.38 123 VAL A CA 1
ATOM 1017 C C . VAL A 1 123 ? -8.967 11.024 14.645 1.00 76.38 123 VAL A C 1
ATOM 1019 O O . VAL A 1 123 ? -9.619 12.061 14.499 1.00 76.38 123 VAL A O 1
ATOM 1022 N N . ILE A 1 124 ? -9.090 10.235 15.713 1.00 69.31 124 ILE A N 1
ATOM 1023 C CA . ILE A 1 124 ? -9.947 10.508 16.873 1.00 69.31 124 ILE A CA 1
ATOM 1024 C C . ILE A 1 124 ? -9.306 11.643 17.689 1.00 69.31 124 ILE A C 1
ATOM 1026 O O . ILE A 1 124 ? -8.746 11.453 18.767 1.00 69.31 124 ILE A O 1
ATOM 1030 N N . ARG A 1 125 ? -9.295 12.850 17.129 1.00 66.31 125 ARG A N 1
ATOM 1031 C CA . ARG A 1 125 ? -8.921 14.085 17.815 1.00 66.31 125 ARG A CA 1
ATOM 1032 C C . ARG A 1 125 ? -9.864 15.176 17.349 1.00 66.31 125 ARG A C 1
ATOM 1034 O O . ARG A 1 125 ? -9.925 15.495 16.163 1.00 66.31 125 ARG A O 1
ATOM 1041 N N . GLU A 1 126 ? -10.559 15.789 18.298 1.00 62.12 126 GLU A N 1
ATOM 1042 C CA . GLU A 1 126 ? -11.225 17.057 18.039 1.00 62.12 126 GLU A CA 1
ATOM 1043 C C . GLU A 1 126 ? -10.154 18.082 17.678 1.00 62.12 126 GLU A C 1
ATOM 1045 O O . GLU A 1 126 ? -9.331 18.485 18.503 1.00 62.12 126 GLU A O 1
ATOM 1050 N N . SER A 1 127 ? -10.115 18.465 16.406 1.00 65.56 127 SER A N 1
ATOM 1051 C CA . SER A 1 127 ? -9.206 19.514 15.977 1.00 65.56 127 SER A CA 1
ATOM 1052 C C . SER A 1 127 ? -9.570 20.809 16.708 1.00 65.56 127 SER A C 1
ATOM 1054 O O . SER A 1 127 ? -10.745 21.160 16.841 1.00 65.56 127 SER A O 1
ATOM 1056 N N . LEU A 1 128 ? -8.562 21.567 17.147 1.00 64.06 128 LEU A N 1
ATOM 1057 C CA . LEU A 1 128 ? -8.775 22.922 17.672 1.00 64.06 128 LEU A CA 1
ATOM 1058 C C . LEU A 1 128 ? -9.556 23.792 16.676 1.00 64.06 128 LEU A C 1
ATOM 1060 O O . LEU A 1 128 ? -10.293 24.680 17.088 1.00 64.06 128 LEU A O 1
ATOM 1064 N N . LEU A 1 129 ? -9.458 23.485 15.380 1.00 65.25 129 LEU A N 1
ATOM 1065 C CA . LEU A 1 129 ? -10.246 24.104 14.324 1.00 65.25 129 LEU A CA 1
ATOM 1066 C C . LEU A 1 129 ? -11.755 23.864 14.499 1.00 65.25 129 LEU A C 1
ATOM 1068 O O . LEU A 1 129 ? -12.531 24.807 14.364 1.00 65.25 129 LEU A O 1
ATOM 1072 N N . ASN A 1 130 ? -12.184 22.646 14.843 1.00 66.62 130 ASN A N 1
ATOM 1073 C CA . ASN A 1 130 ? -13.591 22.366 15.148 1.00 66.62 130 ASN A CA 1
ATOM 1074 C C . ASN A 1 130 ? -14.051 23.125 16.399 1.00 66.62 130 ASN A C 1
ATOM 1076 O O . ASN A 1 130 ? -15.129 23.715 16.389 1.00 66.62 130 ASN A O 1
ATOM 1080 N N . ARG A 1 131 ? -13.195 23.208 17.426 1.00 60.22 131 ARG A N 1
ATOM 1081 C CA . ARG A 1 131 ? -13.458 23.998 18.642 1.00 60.22 131 ARG A CA 1
ATOM 1082 C C . ARG A 1 131 ? -13.526 25.512 18.384 1.00 60.22 131 ARG A C 1
ATOM 1084 O O . ARG A 1 131 ? -14.244 26.229 19.074 1.00 60.22 131 ARG A O 1
ATOM 1091 N N . MET A 1 132 ? -12.763 26.025 17.420 1.00 63.31 132 MET A N 1
ATOM 1092 C CA . MET A 1 132 ? -12.833 27.431 17.004 1.00 63.31 132 MET A CA 1
ATOM 1093 C C . MET A 1 132 ? -14.102 27.709 16.193 1.00 63.31 132 MET A C 1
ATOM 1095 O O . MET A 1 132 ? -14.765 28.710 16.448 1.00 63.31 132 MET A O 1
ATOM 1099 N N . LYS A 1 133 ? -14.488 26.801 15.286 1.00 65.88 133 LYS A N 1
ATOM 1100 C CA . LYS A 1 133 ? -15.728 26.913 14.500 1.00 65.88 133 LYS A CA 1
ATOM 1101 C C . LYS A 1 133 ? -16.979 26.928 15.380 1.00 65.88 133 LYS A C 1
ATOM 1103 O O . LYS A 1 133 ? -17.862 27.746 15.140 1.00 65.88 133 LYS A O 1
ATOM 1108 N N . SER A 1 134 ? -17.027 26.093 16.420 1.00 61.59 134 SER A N 1
ATOM 1109 C CA . SER A 1 134 ? -18.138 26.093 17.382 1.00 61.59 134 SER A CA 1
ATOM 1110 C C . SER A 1 134 ? -18.195 27.366 18.238 1.00 61.59 134 SER A C 1
ATOM 1112 O O . SER A 1 134 ? -19.253 27.713 18.747 1.00 61.59 134 SER A O 1
ATOM 1114 N N . ARG A 1 135 ? -17.071 28.082 18.403 1.00 59.03 135 ARG A N 1
ATOM 1115 C CA . ARG A 1 135 ? -17.021 29.372 19.115 1.00 59.03 135 ARG A CA 1
ATOM 1116 C C . ARG A 1 135 ? -17.525 30.542 18.277 1.00 59.03 135 ARG A C 1
ATOM 1118 O O . ARG A 1 135 ? -18.073 31.476 18.840 1.00 59.03 135 ARG A O 1
ATOM 1125 N N . THR A 1 136 ? -17.321 30.518 16.963 1.00 57.75 136 THR A N 1
ATOM 1126 C CA . THR A 1 136 ? -17.749 31.602 16.061 1.00 57.75 136 THR A CA 1
ATOM 1127 C C . THR A 1 136 ? -19.211 31.495 15.624 1.00 57.75 136 THR A C 1
ATOM 1129 O O . THR A 1 136 ? -19.739 32.453 15.070 1.00 57.75 136 THR A O 1
ATOM 1132 N N . SER A 1 137 ? -19.867 30.350 15.852 1.00 56.44 137 SER A N 1
ATOM 1133 C CA . SER A 1 137 ? -21.298 30.163 15.563 1.00 56.44 137 SER A CA 1
ATOM 1134 C C . SER A 1 137 ? -22.227 30.778 16.610 1.00 56.44 137 SER A C 1
ATOM 1136 O O . SER A 1 137 ? -23.420 30.902 16.354 1.00 56.44 137 SER A O 1
ATOM 1138 N N . GLU A 1 138 ? -21.700 31.198 17.760 1.00 58.06 138 GLU A N 1
ATOM 1139 C CA . GLU A 1 138 ? -22.408 32.104 18.658 1.00 58.06 138 GLU A CA 1
ATOM 1140 C C . GLU A 1 138 ? -21.850 33.514 18.434 1.00 58.06 138 GLU A C 1
ATOM 1142 O O . GLU A 1 138 ? -20.655 33.725 18.667 1.00 58.06 138 GLU A O 1
ATOM 1147 N N . PRO A 1 139 ? -22.651 34.502 17.986 1.00 54.34 139 PRO A N 1
ATOM 1148 C CA . PRO A 1 139 ? -22.250 35.897 18.067 1.00 54.34 139 PRO A CA 1
ATOM 1149 C C . PRO A 1 139 ? -22.170 36.272 19.550 1.00 54.34 139 PRO A C 1
ATOM 1151 O O . PRO A 1 139 ? -23.112 36.791 20.147 1.00 54.34 139 PRO A O 1
ATOM 1154 N N . GLY A 1 140 ? -21.036 35.954 20.170 1.00 57.56 140 GLY A N 1
ATOM 1155 C CA . GLY A 1 140 ? -20.708 36.383 21.512 1.00 57.56 140 GLY A CA 1
ATOM 1156 C C . GLY A 1 140 ? -20.637 37.899 21.500 1.00 57.56 140 GLY A C 1
ATOM 1157 O O . GLY A 1 140 ? -19.657 38.473 21.032 1.00 57.56 140 GLY A O 1
ATOM 1158 N N . VAL A 1 141 ? -21.688 38.553 21.993 1.00 55.91 141 VAL A N 1
ATOM 1159 C CA . VAL A 1 141 ? -21.653 39.977 22.313 1.00 55.91 141 VAL A CA 1
ATOM 1160 C C . VAL A 1 141 ? -20.514 40.158 23.310 1.00 55.91 141 VAL A C 1
ATOM 1162 O O . VAL A 1 141 ? -20.650 39.818 24.487 1.00 55.91 141 VAL A O 1
ATOM 1165 N N . ILE A 1 142 ? -19.367 40.653 22.845 1.00 55.59 142 ILE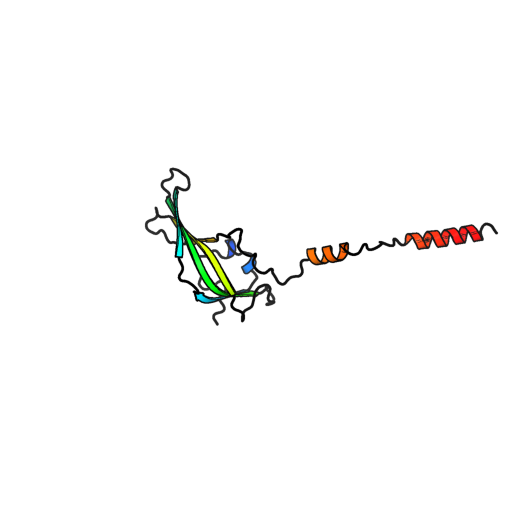 A N 1
ATOM 1166 C CA . ILE A 1 142 ? -18.284 41.064 23.732 1.00 55.59 142 ILE A CA 1
ATOM 1167 C C . ILE A 1 142 ? -18.806 42.304 24.456 1.00 55.59 142 ILE A C 1
ATOM 1169 O O . ILE A 1 142 ? -18.717 43.421 23.951 1.00 55.59 142 ILE A O 1
ATOM 1173 N N . ARG A 1 143 ? -19.416 42.108 25.629 1.00 50.66 143 ARG A N 1
ATOM 1174 C CA . ARG A 1 143 ? -19.761 43.209 26.529 1.00 50.66 143 ARG A CA 1
ATOM 1175 C C . ARG A 1 143 ? -18.459 43.749 27.105 1.00 50.66 143 ARG A C 1
ATOM 117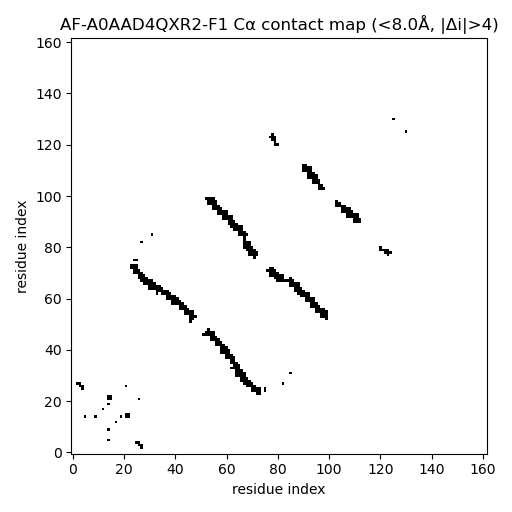7 O O . ARG A 1 143 ? -17.991 43.288 28.145 1.00 50.66 143 ARG A O 1
ATOM 1184 N N . PHE A 1 144 ? -17.842 44.695 26.405 1.00 49.38 144 PHE A N 1
ATOM 1185 C CA . PHE A 1 144 ? -16.782 45.502 26.991 1.00 49.38 144 PHE A CA 1
ATOM 1186 C C . PHE A 1 144 ? -17.384 46.247 28.185 1.00 49.38 144 PHE A C 1
ATOM 1188 O O . PHE A 1 144 ? -18.416 46.897 28.059 1.00 49.38 144 PHE A O 1
ATOM 1195 N N . GLY A 1 145 ? -16.758 46.141 29.358 1.00 54.38 145 GLY A N 1
ATOM 1196 C CA . GLY A 1 145 ? -17.254 46.706 30.621 1.00 54.38 145 GLY A CA 1
ATOM 1197 C C . GLY A 1 145 ? -17.372 48.238 30.676 1.00 54.38 145 GLY A C 1
ATOM 1198 O O . GLY A 1 145 ? -17.552 48.777 31.763 1.00 54.38 145 GLY A O 1
ATOM 1199 N N . PHE A 1 146 ? -17.299 48.929 29.536 1.00 49.25 146 PHE A N 1
ATOM 1200 C CA . PHE A 1 146 ? -17.458 50.377 29.403 1.00 49.25 146 PHE A CA 1
ATOM 1201 C C . PHE A 1 146 ? -18.878 50.865 29.726 1.00 49.25 146 PHE A C 1
ATOM 1203 O O . PHE A 1 146 ? -19.045 52.003 30.164 1.00 49.25 146 PHE A O 1
ATOM 1210 N N . ASP A 1 147 ? -19.894 50.005 29.594 1.00 55.81 147 ASP A N 1
ATOM 1211 C CA . ASP A 1 147 ? -21.287 50.381 29.881 1.00 55.81 147 ASP A CA 1
ATOM 1212 C C . ASP A 1 147 ? -21.522 50.681 31.370 1.00 55.81 147 ASP A C 1
ATOM 1214 O O . ASP A 1 147 ? -22.381 51.491 31.722 1.00 55.81 147 ASP A O 1
ATOM 1218 N N . LYS A 1 148 ? -20.731 50.075 32.270 1.00 54.91 148 LYS A N 1
ATOM 1219 C CA . LYS A 1 148 ? -20.848 50.330 33.715 1.00 54.91 148 LYS A CA 1
ATOM 1220 C C . LYS A 1 148 ? -20.279 51.690 34.117 1.00 54.91 148 LYS A C 1
ATOM 1222 O O . LYS A 1 148 ? -20.809 52.292 35.042 1.00 54.91 148 LYS A O 1
ATOM 1227 N N . GLN A 1 149 ? -19.235 52.174 33.444 1.00 57.81 149 GLN A N 1
ATOM 1228 C CA . GLN A 1 149 ? -18.638 53.479 33.748 1.00 57.81 149 GLN A CA 1
ATOM 1229 C C . GLN A 1 149 ? -19.514 54.627 33.249 1.00 57.81 149 GLN A C 1
ATOM 1231 O O . GLN A 1 149 ? -19.831 55.506 34.043 1.00 57.81 149 GLN A O 1
ATOM 1236 N N . ARG A 1 150 ? -20.052 54.549 32.021 1.00 55.28 150 ARG A N 1
ATOM 1237 C CA . ARG A 1 150 ? -20.994 55.566 31.513 1.00 55.28 150 ARG A CA 1
ATOM 1238 C C . ARG A 1 150 ? -22.227 55.742 32.402 1.00 55.28 150 ARG A C 1
ATOM 1240 O O . ARG A 1 150 ? -22.588 56.868 32.712 1.00 55.28 150 ARG A O 1
ATOM 1247 N N . ALA A 1 151 ? -22.825 54.650 32.882 1.00 59.69 151 ALA A N 1
ATOM 1248 C CA . ALA A 1 151 ? -23.997 54.725 33.759 1.00 59.69 151 ALA A CA 1
ATOM 1249 C C . ALA A 1 151 ? -23.692 55.317 35.152 1.00 59.69 151 ALA A C 1
ATOM 1251 O O . ALA A 1 151 ? -24.581 55.871 35.801 1.00 59.69 151 ALA A O 1
ATOM 1252 N N . VAL A 1 152 ? -22.451 55.181 35.635 1.00 62.38 152 VAL A N 1
ATOM 1253 C CA . VAL A 1 152 ? -22.001 55.785 36.900 1.00 62.38 152 VAL A CA 1
ATOM 1254 C C . VAL A 1 152 ? -21.680 57.267 36.705 1.00 62.38 152 VAL A C 1
ATOM 1256 O O . VAL A 1 152 ? -22.052 58.082 37.549 1.00 62.38 152 VAL A O 1
ATOM 1259 N N . ASP A 1 153 ? -21.062 57.627 35.582 1.00 62.72 153 ASP A N 1
ATOM 1260 C CA . ASP A 1 153 ? -20.715 59.011 35.254 1.00 62.72 153 ASP A CA 1
ATOM 1261 C C . ASP A 1 153 ? -21.969 59.857 34.960 1.00 62.72 153 ASP A C 1
ATOM 1263 O O . ASP A 1 153 ? -22.086 60.977 35.457 1.00 62.72 153 ASP A O 1
ATOM 1267 N N . GLU A 1 154 ? -22.970 59.294 34.274 1.00 65.12 154 GLU A N 1
ATOM 1268 C CA . GLU A 1 154 ? -24.273 59.943 34.044 1.00 65.12 154 GLU A CA 1
ATOM 1269 C C . GLU A 1 154 ? -25.076 60.145 35.340 1.00 65.12 154 GLU A C 1
ATOM 1271 O O . GLU A 1 154 ? -25.802 61.132 35.479 1.00 65.12 154 GLU A O 1
ATOM 1276 N N . LYS A 1 155 ? -24.952 59.231 36.314 1.00 65.56 155 LYS A N 1
ATOM 1277 C CA . LYS A 1 155 ? -25.556 59.414 37.645 1.00 65.56 155 LYS A CA 1
ATOM 1278 C C . LYS A 1 155 ? -24.866 60.525 38.430 1.00 65.56 155 LYS A C 1
ATOM 1280 O O . LYS A 1 155 ? -25.561 61.345 39.021 1.00 65.56 155 LYS A O 1
ATOM 1285 N N . LYS A 1 156 ? -23.531 60.597 38.382 1.00 66.50 156 LYS A N 1
ATOM 1286 C CA . LYS A 1 156 ? -22.769 61.680 39.022 1.00 66.50 156 LYS A CA 1
ATOM 1287 C C . LYS A 1 156 ? -23.081 63.050 38.423 1.00 66.50 156 LYS A C 1
ATOM 1289 O O . LYS A 1 156 ? -23.203 64.008 39.176 1.00 66.50 156 LYS A O 1
ATOM 1294 N N . GLN A 1 157 ? -23.249 63.153 37.103 1.00 64.06 157 GLN A N 1
ATOM 1295 C CA . GLN A 1 157 ? -23.636 64.419 36.469 1.00 64.06 157 GLN A CA 1
ATOM 1296 C C . GLN A 1 157 ? -25.026 64.892 36.915 1.00 64.06 157 GLN A C 1
ATOM 1298 O O . GLN A 1 157 ? -25.190 66.062 37.238 1.00 64.06 157 GLN A O 1
ATOM 1303 N N . LYS A 1 158 ? -26.002 63.985 37.040 1.00 69.12 158 LYS A N 1
ATOM 1304 C CA . LYS A 1 158 ? -27.356 64.335 37.510 1.00 69.12 158 LYS A CA 1
ATOM 1305 C C . LYS A 1 158 ? -27.438 64.697 38.997 1.00 69.12 158 LYS A C 1
ATOM 1307 O O . LYS A 1 158 ? -28.375 65.382 39.392 1.00 69.12 158 LYS A O 1
ATOM 1312 N N . GLU A 1 159 ? -26.500 64.229 39.818 1.00 67.69 159 GLU A N 1
ATOM 1313 C CA . GLU A 1 159 ? -26.392 64.623 41.232 1.00 67.69 159 GLU A CA 1
ATOM 1314 C C . GLU A 1 159 ? -25.696 65.980 41.423 1.00 67.69 159 GLU A C 1
ATOM 1316 O O . GLU A 1 159 ? -25.929 66.629 42.434 1.00 67.69 159 GLU A O 1
ATOM 1321 N N . LEU A 1 160 ? -24.885 66.426 40.457 1.00 65.12 160 LEU A N 1
ATOM 1322 C CA . LEU A 1 160 ? -24.219 67.737 40.463 1.00 65.12 160 LEU A CA 1
ATOM 1323 C C . LEU A 1 160 ? -25.103 68.882 39.936 1.00 65.12 160 LEU A C 1
ATOM 1325 O O . LEU A 1 160 ? -24.803 70.043 40.194 1.00 65.12 160 LEU A O 1
ATOM 1329 N N . GLU A 1 161 ? -26.172 68.567 39.201 1.00 62.09 161 GLU A N 1
ATOM 1330 C CA . GLU A 1 161 ? -27.124 69.539 38.633 1.00 62.09 161 GLU A CA 1
ATOM 1331 C C . GLU A 1 161 ? -28.369 69.788 39.522 1.00 62.09 161 GLU A C 1
ATOM 1333 O O . GLU A 1 161 ? -29.351 70.376 39.063 1.00 62.09 161 GLU A O 1
ATOM 1338 N N . LYS A 1 162 ? -28.345 69.357 40.791 1.00 55.88 162 LYS A N 1
ATOM 1339 C CA . LYS A 1 162 ? -29.357 69.665 41.820 1.00 55.88 162 LYS A CA 1
ATOM 1340 C C . LYS A 1 162 ? -28.753 70.466 42.963 1.00 55.88 162 LYS A C 1
ATOM 1342 O O . LYS A 1 162 ? -29.488 71.333 43.483 1.00 55.88 162 LYS A O 1
#

Foldseek 3Di:
DDQDPVPPDPPPDPCCVVPVVCVQKGKDKDFDFFPDPKDWDDKDWDDVPPPPLFIKIKIKIWTWTWMFIWIAGNVRHTWDGDRPDIDIDTWTWIWMWRVSDPPTDTDTDDTDDDPPDDDDDHTPDDPVVVVVVVVVVDPPPPPDVVVVVVVVVVVVVVVVVD

Sequence (162 aa):
MKRIKAKEGYQDFDLKKRWPDVENGTVVCELQHFKEPSRVVSVRCYDMPPNSGKDIAQVTVRMHSVQKLAIYDRFGRLLLGSEDEPKDCLEYVVFENHIVSTYGKWRFHDKVYPHWARPKEGVIRESLLNRMKSRTSEPGVIRFGFDKQRAVDEKKQKELEK

Organism: NCBI:txid166010

Nearest PDB structures (foldseek):
  7o9m-assembly1_d  TM=9.373E-01  e=8.689E-13  Homo sapiens
  8oir-assembly1_Bu  TM=9.394E-01  e=1.684E-12  Homo sapiens
  8qsj-assembly1_d  TM=9.307E-01  e=9.702E-13  Homo sapiens
  7o9k-assembly1_d  TM=9.344E-01  e=1.508E-12  Homo sapiens
  7ods-assembly1_d  TM=9.051E-01  e=1.083E-12  Homo sapiens

Mean predicted aligned error: 13.75 Å

InterPro domains:
  IPR007379 Tim44-like domain [PF04280] (39-109)
  IPR032710 NTF2-like domain superfamily [SSF54427] (39-115)
  IPR051975 Mitochondrial Large Ribosomal Subunit mL45 [PTHR28554] (26-124)

Solvent-accessible surface area (backbone atoms only — not comparable to full-atom values): 9851 Å² total; per-residue (Å²): 136,84,81,59,56,83,82,74,86,48,89,84,54,63,48,66,80,77,40,58,78,51,76,60,31,46,61,47,75,44,81,74,49,68,80,46,83,70,39,81,76,48,76,49,74,50,51,64,60,76,92,64,79,39,36,33,38,37,39,32,31,40,39,36,31,34,33,22,41,25,34,24,40,78,85,67,46,78,36,36,80,34,78,84,57,70,41,84,44,79,45,36,40,28,32,33,26,46,67,68,42,96,82,49,56,80,37,87,66,53,72,62,77,61,91,86,55,76,79,74,86,70,61,76,60,88,48,69,65,58,60,49,53,65,54,66,73,47,88,70,78,78,76,64,75,60,66,63,53,54,61,50,52,56,49,54,53,61,64,71,76,111

Radius of gyration: 29.07 Å; Cα contacts (8 Å, |Δi|>4): 233; chains: 1; bounding box: 50×82×64 Å

=== Feature glossary ===
Key to the feature types in this record:

pLDDT. pLDDT is the predicted lDDT-Cα score: AlphaFold's confidence that the local environment of each residue (all inter-atomic distances within 15 Å) is correctly placed. It is a per-residue number between 0 and 100, with higher meaning more reliable.

Radius of gyration, Cα contacts, bounding box. The geometric summary reports three shape descriptors. Rg (radius of gyration) measures how spread out the Cα atoms are about their centre of mass; compact globular proteins have small Rg, elongated or unfolded ones large. Cα contacts (<8 Å, |i−j|>4) count long-range residue pairs in spatial proximity — high for tightly packed folds, near zero for rods or random coil. The bounding-box extents give the protein's footprint along x, y, z in Å.

Backbone torsions (φ/ψ). Backbone dihedral angles. Every residue except chain termini has a φ (preceding-C → N → Cα → C) and a ψ (N → Cα → C → next-N). They are reported in degrees following the IUPAC sign convention. Secondary structure is essentially a statement about which (φ, ψ) basin each residue occupies.

Contact-map, Ramachandran, and PAE plots. Plot images: a contact map (which residues are close in 3D, as an N×N binary image), a Ramachandran scatter (backbone torsion angles, revealing secondary-structure composition at a glance), and — for AlphaFold structures — a PAE heatmap (pairwise prediction confidence).

Predicted aligned error. Predicted Aligned Error (PAE) is an AlphaFold confidence matrix: entry (i, j) is the expected error in the position of residue j, in ångströms, when the prediction is superimposed on the true structure at residue i. Low PAE within a block of residues means that block is internally rigid and well-predicted; high PAE between two blocks means their relative placement is uncertain even if each block individually is confident.

Secondary structure (3-state, P-SEA). Three-state secondary structure (P-SEA) collapses the eight DSSP classes into helix (a), strand (b), and coil (c). P-SEA assigns these from Cα geometry alone — distances and angles — without requiring backbone oxygens, so it works on any Cα trace.

Solvent-accessible surface area. Solvent-accessible surface area (SASA) is the area in Å² traced out by the centre of a 1.4 Å probe sphere (a water molecule) rolled over the protein's van der Waals surface (Shrake–Rupley / Lee–Richards construction). Buried residues have near-zero SASA; fully exposed residues can exceed 200 Å². The total SASA scales roughly with the number of surface residues.

Foldseek 3Di. The Foldseek 3Di string encodes local tertiary geometry as a 20-letter alphabet — one character per residue — derived from the relative positions of nearby Cα atoms. Unlike the amino-acid sequence, 3Di is a direct function of the 3D structure, so two proteins with the same fold have similar 3Di strings even at low sequence identity.

B-factor. For experimental (PDB) structures, the B-factor (temperature factor) quantifies the positional spread of each atom in the crystal — a combination of thermal vibration and static disorder — in units of Å². High B-factors mark flexible loops or poorly resolved regions; low B-factors mark the rigid, well-ordered core.

mmCIF coordinates. The mmCIF block holds the 3D Cartesian coordinates of each backbone atom (N, Cα, C, O) in ångströms. mmCIF is the PDB's canonical archive format — a tagged-loop text representation of the atomic model.

InterPro / GO / CATH / organism. Functional annotations link the protein to curated databases. InterPro entries identify conserved domains and families by matching the sequence against member-database signatures (Pfam, PROSITE, CDD, …). Gene Ontology (GO) terms describe molecular function, biological process, and cellular component in a controlled vocabulary. CATH places the structure in a hierarchical fold classification (Class/Architecture/Topology/Homologous-superfamily). The organism is the source species.

Rendered structure images. Structure images are PyMOL renders from six orthogonal camera directions. Cartoon representation draws helices as coils and strands as arrows; sticks shows the backbone as bonds; surface shows the solvent-excluded envelope. Rainbow coloring maps sequence position to hue (blue→red, N→C); chain coloring assigns a distinct color per polypeptide.

Sequence. This is the polypeptide sequence — one letter per residue, N-terminus first. Length ranges from a few dozen residues for small domains to over a thousand for large multi-domain proteins.

Secondary structure (8-state, DSSP). The SS8 string is DSSP's per-residue secondary-structure call. α-helix (H) means an i→i+4 H-bond ladder; β-strand (E) means the residue participates in a β-sheet; 3₁₀ (G) and π (I) are tighter and wider helices; T/S are turns/bends; '-' is loop.

Nearest PDB structures. Structural nearest neighbors (via Foldseek easy-search vs the PDB). Reported per hit: target PDB id, E-value, and alignment TM-score. A TM-score above ~0.5 is the conventional threshold for 'same fold'.